Protein AF-A0AA87FA18-F1 (afdb_monomer_lite)

pLDDT: mean 91.26, std 7.81, range [62.91, 98.31]

Foldseek 3Di:
DDDPVLVVPFDADAQVALPPGDFPVRVCVSPPAAPDKDKDWDDDDVDDIKIKMKGKHWDDDDPQIKIKIFMFIQHPVRTTGTNDIDIDHHD

Sequence (91 aa):
MWTNDVFQQVIVGDSNTGQGGMSYEEVIALGGLPYEATVSAYGGGFYEEKKQLQIFYKNGSGSKQSLVDFRFVRQKDGIYRVYAKNGTFYN

Radius of gyration: 13.82 Å; chains: 1; bounding box: 33×28×40 Å

Secondary structure (DSSP, 8-state):
---HHHHHTSPP--TTT-TTSPBHHHHHHHH-S-SEEEEEEEEETTEEEEEEEEEEEEES-GGG-EEEEEEEEE-TTS-EEEEEEEEE---

Organism: NCBI:txid996306

Structure (mmCIF, N/CA/C/O backbone):
data_AF-A0AA87FA18-F1
#
_entry.id   AF-A0AA87FA18-F1
#
loop_
_atom_site.group_PDB
_atom_site.id
_atom_site.type_symbol
_atom_site.label_atom_id
_atom_site.label_alt_id
_atom_site.label_comp_id
_atom_site.label_asym_id
_atom_site.label_entity_id
_atom_site.label_seq_id
_atom_site.pdbx_PDB_ins_code
_atom_site.Cartn_x
_atom_site.Cartn_y
_atom_site.Cartn_z
_atom_site.occupancy
_atom_site.B_iso_or_equiv
_atom_site.auth_seq_id
_atom_site.auth_comp_id
_atom_site.auth_asym_id
_atom_site.auth_atom_id
_atom_site.pdbx_PDB_model_num
ATOM 1 N N . MET A 1 1 ? 8.305 -10.252 -7.689 1.00 75.81 1 MET A N 1
ATOM 2 C CA . MET A 1 1 ? 8.666 -8.919 -8.226 1.00 75.81 1 MET A CA 1
ATOM 3 C C . MET A 1 1 ? 7.452 -8.379 -8.960 1.00 75.81 1 MET A C 1
ATOM 5 O O . MET A 1 1 ? 6.866 -9.134 -9.724 1.00 75.81 1 MET A O 1
ATOM 9 N N . TRP A 1 2 ? 7.037 -7.141 -8.689 1.00 92.25 2 TRP A N 1
ATOM 10 C CA . TRP A 1 2 ? 5.795 -6.595 -9.246 1.00 92.25 2 TRP A CA 1
ATOM 11 C C . TRP A 1 2 ? 5.912 -6.286 -10.738 1.00 92.25 2 TRP A C 1
ATOM 13 O O . TRP A 1 2 ? 6.821 -5.569 -11.156 1.00 92.25 2 TRP A O 1
ATOM 23 N N . THR A 1 3 ? 4.953 -6.784 -11.512 1.00 92.25 3 THR A N 1
ATOM 24 C CA . THR A 1 3 ? 4.667 -6.342 -12.882 1.00 92.25 3 THR A CA 1
ATOM 25 C C . THR A 1 3 ? 3.416 -5.466 -12.877 1.00 92.25 3 THR A C 1
ATOM 27 O O . THR A 1 3 ? 2.641 -5.501 -11.916 1.00 92.25 3 THR A O 1
ATOM 30 N N . ASN A 1 4 ? 3.190 -4.707 -13.954 1.00 93.50 4 ASN A N 1
ATOM 31 C CA . ASN A 1 4 ? 1.955 -3.933 -14.088 1.00 93.50 4 ASN A CA 1
ATOM 32 C C . ASN A 1 4 ? 0.717 -4.849 -14.027 1.00 93.50 4 ASN A C 1
ATOM 34 O O . ASN A 1 4 ? -0.226 -4.541 -13.308 1.00 93.50 4 ASN A O 1
ATOM 38 N N . ASP A 1 5 ? 0.752 -6.015 -14.677 1.00 94.69 5 ASP A N 1
ATOM 39 C CA . ASP A 1 5 ? -0.384 -6.947 -14.699 1.00 94.69 5 ASP A CA 1
ATOM 40 C C . ASP A 1 5 ? -0.741 -7.481 -13.306 1.00 94.69 5 ASP A C 1
ATOM 42 O O . ASP A 1 5 ? -1.915 -7.526 -12.942 1.00 94.69 5 ASP A O 1
ATOM 46 N N . VAL A 1 6 ? 0.259 -7.839 -12.491 1.00 95.12 6 VAL A N 1
ATOM 47 C CA . VAL A 1 6 ? 0.026 -8.277 -11.103 1.00 95.12 6 VAL A CA 1
ATOM 48 C C . VAL A 1 6 ? -0.449 -7.104 -10.242 1.00 95.12 6 VAL A C 1
ATOM 50 O O . VAL A 1 6 ? -1.355 -7.255 -9.428 1.00 95.12 6 VAL A O 1
ATOM 53 N N . PHE A 1 7 ? 0.090 -5.901 -10.456 1.00 96.94 7 PHE A N 1
ATOM 54 C CA . PHE A 1 7 ? -0.354 -4.693 -9.759 1.00 96.94 7 PHE A CA 1
ATOM 55 C C . PHE A 1 7 ? -1.820 -4.335 -10.048 1.00 96.94 7 PHE A C 1
ATOM 57 O O . PHE A 1 7 ? -2.536 -3.887 -9.145 1.00 96.94 7 PHE A O 1
ATOM 64 N N . GLN A 1 8 ? -2.303 -4.552 -11.275 1.00 96.62 8 GLN A N 1
ATOM 65 C CA . GLN A 1 8 ? -3.703 -4.289 -11.619 1.00 96.62 8 GLN A CA 1
ATOM 66 C C . GLN A 1 8 ? -4.684 -5.225 -10.900 1.00 96.62 8 GLN A C 1
ATOM 68 O O . GLN A 1 8 ? -5.802 -4.799 -10.627 1.00 96.62 8 GLN A O 1
ATOM 73 N N . GLN A 1 9 ? -4.257 -6.426 -10.497 1.00 96.81 9 GLN A N 1
ATOM 74 C CA . GLN A 1 9 ? -5.092 -7.369 -9.738 1.00 96.81 9 GLN A CA 1
ATOM 75 C C . GLN A 1 9 ? -5.405 -6.893 -8.312 1.00 96.81 9 GLN A C 1
ATOM 77 O O . GLN A 1 9 ? -6.375 -7.355 -7.717 1.00 96.81 9 GLN A O 1
ATOM 82 N N . VAL A 1 10 ? -4.614 -5.965 -7.755 1.00 97.69 10 VAL A N 1
ATOM 83 C CA . VAL A 1 10 ? -4.845 -5.466 -6.393 1.00 97.69 10 VAL A CA 1
ATOM 84 C C . VAL A 1 10 ? -6.097 -4.599 -6.343 1.00 97.69 10 VAL A C 1
ATOM 86 O O . VAL A 1 10 ? -6.164 -3.546 -6.987 1.00 97.69 10 VAL A O 1
ATOM 89 N N . ILE A 1 11 ? -7.064 -5.022 -5.533 1.00 96.81 11 ILE A N 1
ATOM 90 C CA . ILE A 1 11 ? -8.341 -4.333 -5.359 1.00 96.81 11 ILE A CA 1
ATOM 91 C C . ILE A 1 11 ? -8.179 -3.211 -4.333 1.00 96.81 11 ILE A C 1
ATOM 93 O O . ILE A 1 11 ? -7.694 -3.429 -3.221 1.00 96.81 11 ILE A O 1
ATOM 97 N N . VAL A 1 12 ? -8.604 -2.009 -4.720 1.00 96.56 12 VAL A N 1
ATOM 98 C CA . VAL A 1 12 ? -8.63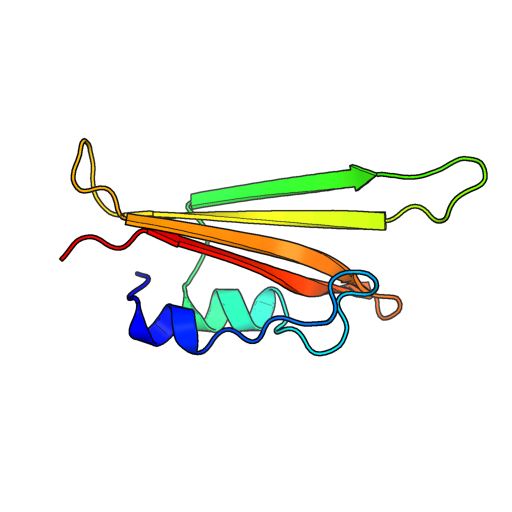5 -0.820 -3.864 1.00 96.56 12 VAL A CA 1
ATOM 99 C C . VAL A 1 12 ? -10.039 -0.664 -3.290 1.00 96.56 12 VAL A C 1
ATOM 101 O O . VAL A 1 12 ? -11.016 -0.697 -4.036 1.00 96.56 12 VAL A O 1
ATOM 104 N N . GLY A 1 13 ? -10.129 -0.508 -1.972 1.00 93.94 13 GLY A N 1
ATOM 105 C CA . GLY A 1 13 ? -11.378 -0.251 -1.264 1.00 93.94 13 GLY A CA 1
ATOM 106 C C . GLY A 1 13 ? -11.754 1.229 -1.195 1.00 93.94 13 GLY A C 1
ATOM 107 O O . GLY A 1 13 ? -11.079 2.097 -1.745 1.00 93.94 13 GLY A O 1
ATOM 108 N N . ASP A 1 14 ? -12.829 1.522 -0.468 1.00 87.62 14 ASP A N 1
ATOM 109 C CA . ASP A 1 14 ? -13.264 2.890 -0.176 1.00 87.62 14 ASP A CA 1
ATOM 110 C C . ASP A 1 14 ? -12.165 3.680 0.555 1.00 87.62 14 ASP A C 1
ATOM 112 O O . ASP A 1 14 ? -11.552 3.186 1.493 1.00 87.62 14 ASP A O 1
ATOM 116 N N . SER A 1 15 ? -11.905 4.926 0.167 1.00 71.44 15 SER A N 1
ATOM 117 C CA . SER A 1 15 ? -10.783 5.702 0.718 1.00 71.44 15 SER A CA 1
ATOM 118 C C . SER A 1 15 ? -11.017 6.217 2.143 1.00 71.44 15 SER A C 1
ATOM 120 O O . SER A 1 15 ? -10.058 6.510 2.860 1.00 71.44 15 SER A O 1
ATOM 122 N N . ASN A 1 16 ? -12.278 6.320 2.577 1.00 74.81 16 ASN A N 1
ATOM 123 C CA . ASN A 1 16 ? -12.636 6.822 3.903 1.00 74.81 16 ASN A CA 1
ATOM 124 C C . ASN A 1 16 ? -12.609 5.720 4.956 1.00 74.81 16 ASN A C 1
ATOM 126 O O . ASN A 1 16 ? -12.199 5.948 6.099 1.00 74.81 16 ASN A O 1
ATOM 130 N N . THR A 1 17 ? -13.076 4.539 4.579 1.00 71.56 17 THR A N 1
ATOM 131 C CA . THR A 1 17 ? -13.194 3.381 5.450 1.00 71.56 17 THR A CA 1
ATOM 132 C C . THR A 1 17 ? -12.064 2.406 5.200 1.00 71.56 17 THR A C 1
ATOM 134 O O . THR A 1 17 ? -11.465 2.002 6.179 1.00 71.56 17 THR A O 1
ATOM 137 N N . GLY A 1 18 ? -11.709 2.118 3.944 1.00 67.31 18 GLY A N 1
ATOM 138 C CA . GLY A 1 18 ? -10.840 1.034 3.463 1.00 67.31 18 GLY A CA 1
ATOM 139 C C . GLY A 1 18 ? -11.592 -0.280 3.220 1.00 67.31 18 GLY A C 1
ATOM 140 O O . GLY A 1 18 ? -10.971 -1.326 3.018 1.00 67.31 18 GLY A O 1
ATOM 141 N N . GLN A 1 19 ? -12.930 -0.258 3.252 1.00 81.12 19 GLN A N 1
ATOM 142 C CA . GLN A 1 19 ? -13.748 -1.437 2.973 1.00 81.12 19 GLN A CA 1
ATOM 143 C C . GLN A 1 19 ? -13.672 -1.850 1.502 1.00 81.12 19 GLN A C 1
ATOM 145 O O . GLN A 1 19 ? -13.678 -1.009 0.608 1.00 81.12 19 GLN A O 1
ATOM 150 N N . GLY A 1 20 ? -13.637 -3.163 1.258 1.00 84.94 20 GLY A N 1
ATOM 151 C CA . GLY A 1 20 ? -13.611 -3.748 -0.089 1.00 84.94 20 GLY A CA 1
ATOM 152 C C . GLY A 1 20 ? -12.221 -3.865 -0.727 1.00 84.94 20 GLY A C 1
ATOM 153 O O . GLY A 1 20 ? -12.114 -4.454 -1.796 1.00 84.94 20 GLY A O 1
ATOM 154 N N . GLY A 1 21 ? -11.165 -3.352 -0.085 1.00 95.75 21 GLY A N 1
ATOM 155 C CA . GLY A 1 21 ? -9.784 -3.515 -0.548 1.00 95.75 21 GLY A CA 1
ATOM 156 C C . GLY A 1 21 ? -9.168 -4.854 -0.147 1.00 95.75 21 GLY A C 1
ATOM 157 O O . GLY A 1 21 ? -9.575 -5.448 0.855 1.00 95.75 21 GLY A O 1
ATOM 158 N N . MET A 1 22 ? -8.152 -5.295 -0.893 1.00 97.50 22 MET A N 1
ATOM 159 C CA . MET A 1 22 ? -7.346 -6.461 -0.507 1.00 97.50 22 MET A CA 1
ATOM 160 C C . MET A 1 22 ? -6.649 -6.234 0.836 1.00 97.50 22 MET A C 1
ATOM 162 O O . MET A 1 22 ? -6.257 -5.105 1.161 1.00 97.50 22 MET A O 1
ATOM 166 N N . SER A 1 23 ? -6.480 -7.299 1.616 1.00 97.19 23 SER A N 1
ATOM 167 C CA . SER A 1 23 ? -5.717 -7.256 2.858 1.00 97.19 23 SER A CA 1
ATOM 168 C C . SER A 1 23 ? -4.217 -7.125 2.602 1.00 97.19 23 SER A C 1
ATOM 170 O O . SER A 1 23 ? -3.713 -7.399 1.510 1.00 97.19 23 SER A O 1
ATOM 172 N N . TYR A 1 24 ? -3.483 -6.722 3.637 1.00 96.81 24 TYR A N 1
ATOM 173 C CA . TYR A 1 24 ? -2.024 -6.780 3.631 1.00 96.81 24 TYR A CA 1
ATOM 174 C C . TYR A 1 24 ? -1.520 -8.181 3.255 1.00 96.81 24 TYR A C 1
ATOM 176 O O . TYR A 1 24 ? -0.682 -8.313 2.369 1.00 96.81 24 TYR A O 1
ATOM 184 N N . GLU A 1 25 ? -2.074 -9.231 3.857 1.00 97.31 25 GLU A N 1
ATOM 185 C CA . GLU A 1 25 ? -1.666 -10.616 3.618 1.00 97.31 25 GLU A CA 1
ATOM 186 C C . GLU A 1 25 ? -1.913 -11.058 2.168 1.00 97.31 25 GLU A C 1
ATOM 188 O O . GLU A 1 25 ? -1.058 -11.723 1.585 1.00 97.31 25 GLU A O 1
ATOM 193 N N . GLU A 1 26 ? -3.027 -10.647 1.556 1.00 97.94 26 GLU A N 1
ATOM 194 C CA . GLU A 1 26 ? -3.319 -10.919 0.142 1.00 97.94 26 GLU A CA 1
ATOM 195 C C . GLU A 1 26 ? -2.317 -10.218 -0.789 1.00 97.94 26 GLU A C 1
ATOM 197 O O . GLU A 1 26 ? -1.811 -10.823 -1.736 1.00 97.94 26 GLU A O 1
ATOM 202 N N . VAL A 1 27 ? -1.956 -8.963 -0.493 1.00 97.69 27 VAL A N 1
ATOM 203 C CA . VAL A 1 27 ? -0.941 -8.223 -1.263 1.00 97.69 27 VAL A CA 1
ATOM 204 C C . VAL A 1 27 ? 0.440 -8.870 -1.127 1.00 97.69 27 VAL A C 1
ATOM 206 O O . VAL A 1 27 ? 1.158 -9.000 -2.122 1.00 97.69 27 VAL A O 1
ATOM 209 N N . ILE A 1 28 ? 0.809 -9.329 0.072 1.00 97.25 28 ILE A N 1
ATOM 210 C CA . ILE A 1 28 ? 2.063 -10.059 0.304 1.00 97.25 28 ILE A CA 1
ATOM 211 C C . ILE A 1 28 ? 2.068 -11.401 -0.433 1.00 97.25 28 ILE A C 1
ATOM 213 O O . ILE A 1 28 ? 3.102 -11.779 -0.983 1.00 97.25 28 ILE A O 1
ATOM 217 N N . ALA A 1 29 ? 0.934 -12.101 -0.503 1.00 97.31 29 ALA A N 1
ATOM 218 C CA . ALA A 1 29 ? 0.825 -13.352 -1.252 1.00 97.31 29 ALA A CA 1
ATOM 219 C C . ALA A 1 29 ? 1.066 -13.158 -2.762 1.00 97.31 29 ALA A C 1
ATOM 221 O O . ALA A 1 29 ? 1.636 -14.039 -3.405 1.00 97.31 29 ALA A O 1
ATOM 222 N N . LEU A 1 30 ? 0.695 -12.000 -3.321 1.00 95.62 30 LEU A N 1
ATOM 223 C CA . LEU A 1 30 ? 0.967 -11.645 -4.720 1.00 95.62 30 LEU A CA 1
ATOM 224 C C . LEU A 1 30 ? 2.409 -11.163 -4.944 1.00 95.62 30 LEU A C 1
ATOM 226 O O . LEU A 1 30 ? 3.070 -11.550 -5.908 1.00 95.62 30 LEU A O 1
ATOM 230 N N . GLY A 1 31 ? 2.882 -10.260 -4.083 1.00 91.75 31 GLY A N 1
ATOM 231 C CA . GLY A 1 31 ? 4.091 -9.470 -4.319 1.00 91.75 31 GLY A CA 1
ATOM 232 C C . GLY A 1 31 ? 5.351 -9.949 -3.604 1.00 91.75 31 GLY A C 1
ATOM 233 O O . GLY A 1 31 ? 6.453 -9.529 -3.975 1.00 91.75 31 GLY A O 1
ATOM 234 N N . GLY A 1 32 ? 5.204 -10.805 -2.592 1.00 94.81 32 GLY A N 1
ATOM 235 C CA . GLY A 1 32 ? 6.225 -11.071 -1.582 1.00 94.81 32 GLY A CA 1
ATOM 236 C C . GLY A 1 32 ? 6.354 -9.932 -0.564 1.00 94.81 32 GLY A C 1
ATOM 237 O O . GLY A 1 32 ? 5.535 -9.010 -0.518 1.00 94.81 32 GLY A O 1
ATOM 238 N N . LEU A 1 33 ? 7.405 -9.991 0.258 1.00 95.62 33 LEU A N 1
ATOM 239 C CA . LEU A 1 33 ? 7.690 -8.957 1.256 1.00 95.62 33 LEU A CA 1
ATOM 240 C C . LEU A 1 33 ? 8.119 -7.633 0.597 1.00 95.62 33 LEU A C 1
ATOM 242 O O . LEU A 1 33 ? 8.830 -7.655 -0.414 1.00 95.62 33 LEU A O 1
ATOM 246 N N . PRO A 1 34 ? 7.702 -6.482 1.152 1.00 96.62 34 PRO A N 1
ATOM 247 C CA . PRO A 1 34 ? 8.085 -5.177 0.640 1.00 96.62 34 PRO A CA 1
ATOM 248 C C . PRO A 1 34 ? 9.541 -4.851 0.969 1.00 96.62 34 PRO A C 1
ATOM 250 O O . PRO A 1 34 ? 10.155 -5.437 1.858 1.00 96.62 34 PRO A O 1
ATOM 253 N N . TYR A 1 35 ? 10.078 -3.871 0.248 1.00 95.94 35 TYR A N 1
ATOM 254 C CA . TYR A 1 35 ? 11.377 -3.280 0.555 1.00 95.94 35 TYR A CA 1
ATOM 255 C C . TYR A 1 35 ? 11.312 -2.423 1.827 1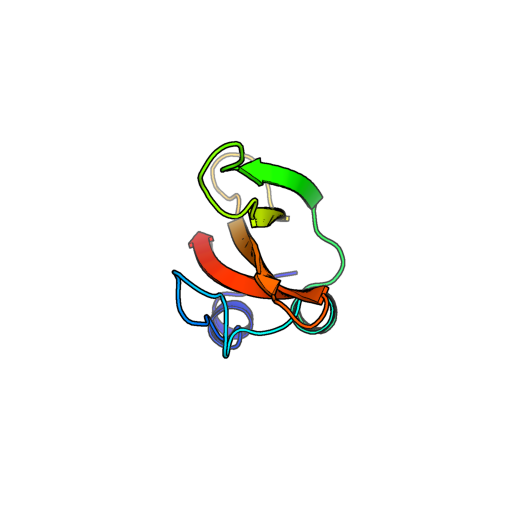.00 95.94 35 TYR A C 1
ATOM 257 O O . TYR A 1 35 ? 12.238 -2.440 2.632 1.00 95.94 35 TYR A O 1
ATOM 265 N N . GLU A 1 36 ? 10.207 -1.701 2.015 1.00 97.44 36 GLU A N 1
ATOM 266 C CA . GLU A 1 36 ? 9.972 -0.836 3.169 1.00 97.44 36 GLU A CA 1
ATOM 267 C C . GLU A 1 36 ? 8.510 -0.931 3.615 1.00 97.44 36 GLU A C 1
ATOM 269 O O . GLU A 1 36 ? 7.606 -1.086 2.790 1.00 97.44 36 GLU A O 1
ATOM 274 N N . ALA A 1 37 ? 8.284 -0.833 4.925 1.00 97.62 37 ALA A N 1
ATOM 275 C CA . ALA A 1 37 ? 6.960 -0.771 5.525 1.00 97.62 37 ALA A CA 1
ATOM 276 C C . ALA A 1 37 ? 6.946 0.263 6.658 1.00 97.62 37 ALA A C 1
ATOM 278 O O . ALA A 1 37 ? 7.773 0.210 7.569 1.00 97.62 37 ALA A O 1
ATOM 279 N N . THR A 1 38 ? 5.980 1.177 6.624 1.00 98.06 38 THR A N 1
ATOM 280 C CA . THR A 1 38 ? 5.827 2.256 7.604 1.00 98.06 38 THR A CA 1
ATOM 281 C C . THR A 1 38 ? 4.430 2.211 8.201 1.00 98.06 38 THR A C 1
ATOM 283 O O . THR A 1 38 ? 3.437 2.212 7.475 1.00 98.06 38 THR A O 1
ATOM 286 N N . VAL A 1 39 ? 4.344 2.202 9.530 1.00 96.44 39 VAL A N 1
ATOM 287 C CA . VAL A 1 39 ? 3.075 2.310 10.259 1.00 96.44 39 VAL A CA 1
ATOM 288 C C . VAL A 1 39 ? 2.945 3.720 10.811 1.00 96.44 39 VAL A C 1
ATOM 290 O O . VAL A 1 39 ? 3.881 4.249 11.408 1.00 96.44 39 VAL A O 1
ATOM 293 N N . SER A 1 40 ? 1.774 4.318 10.636 1.00 94.31 40 SER A N 1
ATOM 294 C CA . SER A 1 40 ? 1.454 5.640 11.161 1.00 94.31 40 SER A CA 1
ATOM 295 C C . SER A 1 40 ? 0.043 5.665 11.743 1.00 94.31 40 SER A C 1
ATOM 297 O O . SER A 1 40 ? -0.795 4.808 11.459 1.00 94.31 40 SER A O 1
ATOM 299 N N . ALA A 1 41 ? -0.218 6.651 12.593 1.00 91.25 41 ALA A N 1
ATOM 300 C CA . ALA A 1 41 ? -1.550 6.951 13.092 1.00 91.25 41 ALA A CA 1
ATOM 301 C C . ALA A 1 41 ? -1.841 8.434 12.853 1.00 91.25 41 ALA A C 1
ATOM 303 O O . ALA A 1 41 ? -0.941 9.270 12.945 1.00 91.25 41 ALA A O 1
ATOM 304 N N . TYR A 1 42 ? -3.085 8.751 12.516 1.00 85.75 42 TYR A N 1
ATOM 305 C CA . TYR A 1 42 ? -3.553 10.119 12.311 1.00 85.75 42 TYR A CA 1
ATOM 306 C C . TYR A 1 42 ? -4.989 10.263 12.819 1.00 85.75 42 TYR A C 1
ATOM 308 O O . TYR A 1 42 ? -5.728 9.283 12.938 1.00 85.75 42 TYR A O 1
ATOM 316 N N . GLY A 1 43 ? -5.377 11.498 13.132 1.00 83.44 43 GLY A N 1
ATOM 317 C CA . GLY A 1 43 ? -6.566 11.766 13.941 1.00 83.44 43 GLY A CA 1
ATOM 318 C C . GLY A 1 43 ? -6.238 11.758 15.437 1.00 83.44 43 GLY A C 1
ATOM 319 O O . GLY A 1 43 ? -5.085 11.947 15.820 1.00 83.44 43 GLY A O 1
ATOM 320 N N . GLY A 1 44 ? -7.259 11.569 16.275 1.00 74.12 44 GLY A N 1
ATOM 321 C CA . GLY A 1 44 ? -7.153 11.658 17.733 1.00 74.12 44 GLY A CA 1
ATOM 322 C C . GLY A 1 44 ? -7.775 12.932 18.318 1.00 74.12 44 GLY A C 1
ATOM 323 O O . GLY A 1 44 ? -8.108 13.885 17.609 1.00 74.12 44 GLY A O 1
ATOM 324 N N . GLY A 1 45 ? -7.983 12.934 19.637 1.00 78.38 45 GLY A N 1
ATOM 325 C CA . GLY A 1 45 ? -8.748 13.974 20.329 1.00 78.38 45 GLY A CA 1
ATOM 326 C C . GLY A 1 45 ? -10.253 13.792 20.117 1.00 78.38 45 GLY A C 1
ATOM 327 O O . GLY A 1 45 ? -10.821 12.804 20.567 1.00 78.38 45 GLY A O 1
ATOM 328 N N . PHE A 1 46 ? -10.899 14.736 19.427 1.00 81.81 46 PHE A N 1
ATOM 329 C CA . PHE A 1 46 ? -12.338 14.673 19.118 1.00 81.81 46 PHE A CA 1
ATOM 330 C C . PHE A 1 46 ? -12.683 13.771 17.919 1.00 81.81 46 PHE A C 1
ATOM 332 O O . PHE A 1 46 ? -13.859 13.501 17.684 1.00 81.81 46 PHE A O 1
ATOM 339 N N . TYR A 1 47 ? -11.683 13.316 17.158 1.00 79.31 47 TYR A N 1
ATOM 340 C CA . TYR A 1 47 ? -11.865 12.458 15.985 1.00 79.31 47 TYR A CA 1
ATOM 341 C C . TYR A 1 47 ? -11.384 11.033 16.255 1.00 79.31 47 TYR A C 1
ATOM 343 O O . TYR A 1 47 ? -10.430 10.825 17.006 1.00 79.31 47 TYR A O 1
ATOM 351 N N . GLU A 1 48 ? -12.010 10.062 15.587 1.00 82.75 48 GLU A N 1
ATOM 352 C CA . GLU A 1 48 ? -11.571 8.664 15.600 1.00 82.75 48 GLU A CA 1
ATOM 353 C C . GLU A 1 48 ? -10.118 8.558 15.104 1.00 82.75 48 GLU A C 1
ATOM 355 O O . GLU A 1 48 ? -9.777 9.056 14.027 1.00 82.75 48 GLU A O 1
ATOM 360 N N . GLU A 1 49 ? -9.254 7.926 15.903 1.00 88.75 49 GLU A N 1
ATOM 361 C CA . GLU A 1 49 ? -7.881 7.616 15.499 1.00 88.75 49 GLU A CA 1
ATOM 362 C C . GLU A 1 49 ? -7.904 6.551 14.399 1.00 88.75 49 GLU A C 1
ATOM 364 O O . GLU A 1 49 ? -8.495 5.480 14.558 1.00 88.75 49 GLU A O 1
ATOM 369 N N . LYS A 1 50 ? -7.206 6.816 13.292 1.00 88.62 50 LYS A N 1
ATOM 370 C CA . LYS A 1 50 ? -7.018 5.855 12.206 1.00 88.62 50 LYS A CA 1
ATOM 371 C C . LYS A 1 50 ? -5.565 5.417 12.134 1.00 88.62 50 LYS A C 1
ATOM 373 O O . LYS A 1 50 ? -4.650 6.237 12.175 1.00 88.62 50 LYS A O 1
ATOM 378 N N . LYS A 1 51 ? -5.362 4.108 11.973 1.00 93.38 51 LYS A N 1
ATOM 379 C CA . LYS A 1 51 ? -4.042 3.496 11.779 1.00 93.38 51 LYS A CA 1
ATOM 380 C C . LYS A 1 51 ? -3.829 3.180 10.311 1.00 93.38 51 LYS A C 1
ATOM 382 O O . LYS A 1 51 ? -4.692 2.570 9.677 1.00 93.38 51 LYS A O 1
ATOM 387 N N . GLN A 1 52 ? -2.680 3.575 9.791 1.00 94.69 52 GLN A N 1
ATOM 388 C CA . GLN A 1 52 ? -2.261 3.342 8.422 1.00 94.69 52 GLN A CA 1
ATOM 389 C C . GLN A 1 52 ? -1.003 2.490 8.373 1.00 94.69 52 GLN A C 1
ATOM 391 O O . GLN A 1 52 ? -0.152 2.535 9.260 1.00 94.69 52 GLN A O 1
ATOM 396 N N . LEU A 1 53 ? -0.911 1.722 7.298 1.00 96.88 53 LEU A N 1
ATOM 397 C CA . LEU A 1 53 ? 0.297 1.039 6.874 1.00 96.88 53 LEU A CA 1
ATOM 398 C C . LEU A 1 53 ? 0.580 1.497 5.447 1.00 96.88 53 LEU A C 1
ATOM 400 O O . LEU A 1 53 ? -0.326 1.554 4.619 1.00 96.88 53 LEU A O 1
ATOM 404 N N . GLN A 1 54 ? 1.826 1.820 5.156 1.00 97.88 54 GLN A N 1
ATOM 405 C CA . GLN A 1 54 ? 2.309 2.065 3.809 1.00 97.88 54 GLN A CA 1
ATOM 406 C C . GLN A 1 54 ? 3.412 1.058 3.529 1.00 97.88 54 GLN A C 1
ATOM 408 O O . GLN A 1 54 ? 4.299 0.886 4.363 1.00 97.88 54 GLN A O 1
ATOM 413 N N . ILE A 1 55 ? 3.348 0.376 2.388 1.00 98.31 55 ILE A N 1
ATOM 414 C CA . ILE A 1 55 ? 4.419 -0.523 1.959 1.00 98.31 55 ILE A CA 1
ATOM 415 C C . ILE A 1 55 ? 4.920 -0.114 0.586 1.00 98.31 55 ILE A C 1
ATOM 417 O O . ILE A 1 55 ? 4.133 0.221 -0.305 1.00 98.31 55 ILE A O 1
ATOM 421 N N . PHE A 1 56 ? 6.233 -0.202 0.422 1.00 97.12 56 PHE A N 1
ATOM 422 C CA . PHE A 1 56 ? 6.913 0.116 -0.816 1.00 97.12 56 PHE A CA 1
ATOM 423 C C . PHE A 1 56 ? 7.675 -1.091 -1.337 1.00 97.12 56 PHE A C 1
ATOM 425 O O . PHE A 1 56 ? 8.440 -1.738 -0.621 1.00 97.12 56 PHE A O 1
ATOM 432 N N . TYR A 1 57 ? 7.522 -1.346 -2.627 1.00 96.12 57 TYR A N 1
ATOM 433 C CA . TYR A 1 57 ? 8.354 -2.266 -3.376 1.00 96.12 57 TYR A CA 1
ATOM 434 C C . TYR A 1 57 ? 9.231 -1.483 -4.332 1.00 96.12 57 TYR A C 1
ATOM 436 O O . TYR A 1 57 ? 8.798 -0.534 -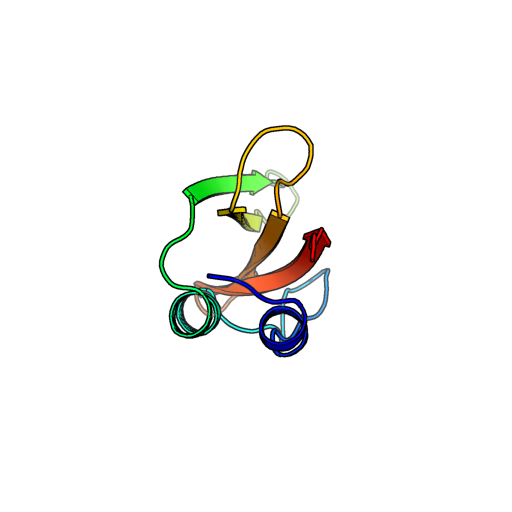4.988 1.00 96.12 57 TYR A O 1
ATOM 444 N N . LYS A 1 58 ? 10.472 -1.938 -4.437 1.00 93.00 58 LYS A N 1
ATOM 445 C CA . LYS A 1 58 ? 11.481 -1.373 -5.315 1.00 93.00 58 LYS A CA 1
ATOM 446 C C . LYS A 1 58 ? 12.086 -2.490 -6.143 1.00 93.00 58 LYS A C 1
ATOM 448 O O . LYS A 1 58 ? 12.482 -3.520 -5.602 1.00 93.00 58 LYS A O 1
ATOM 453 N N . ASN A 1 59 ? 12.199 -2.254 -7.442 1.00 87.81 59 ASN A N 1
ATOM 454 C CA . ASN A 1 59 ? 13.006 -3.076 -8.326 1.00 87.81 59 ASN A CA 1
ATOM 455 C C . ASN A 1 59 ? 13.850 -2.200 -9.256 1.00 87.81 59 ASN A C 1
ATOM 457 O O . ASN A 1 59 ? 13.400 -1.145 -9.690 1.00 87.81 59 ASN A O 1
ATOM 461 N N . GLY A 1 60 ? 15.054 -2.658 -9.585 1.00 86.12 60 GLY A N 1
ATOM 462 C CA . GLY A 1 60 ? 16.001 -1.924 -10.411 1.00 86.12 60 GLY A CA 1
ATOM 463 C C . GLY A 1 60 ? 16.732 -0.824 -9.643 1.00 86.12 60 GLY A C 1
ATOM 464 O O . GLY A 1 60 ? 16.669 -0.716 -8.412 1.00 86.12 60 GLY A O 1
ATOM 465 N N . SER A 1 61 ? 17.470 -0.010 -10.388 1.00 83.38 61 SER A N 1
ATOM 466 C CA . SER A 1 61 ? 18.314 1.057 -9.856 1.00 83.38 61 SER A CA 1
ATOM 467 C C . SER A 1 61 ? 18.372 2.244 -10.819 1.00 83.38 61 SE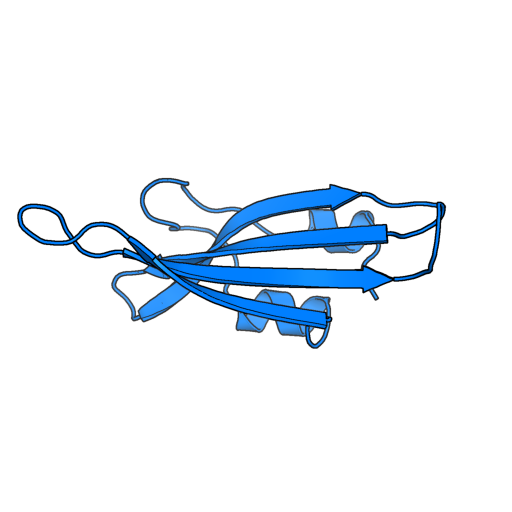R A C 1
ATOM 469 O O . SER A 1 61 ? 18.068 2.124 -12.009 1.00 83.38 61 SER A O 1
ATOM 471 N N . GLY A 1 62 ? 18.753 3.411 -10.295 1.00 83.31 62 GLY A N 1
ATOM 472 C CA . GLY A 1 62 ? 18.881 4.633 -11.088 1.00 83.31 62 GLY A CA 1
ATOM 473 C C . GLY A 1 62 ? 17.578 5.024 -11.791 1.00 83.31 62 GLY A C 1
ATOM 474 O O . GLY A 1 62 ? 16.501 4.957 -11.206 1.00 83.31 62 GLY A O 1
ATOM 475 N N . SER A 1 63 ? 17.675 5.425 -13.059 1.00 82.44 63 SER A N 1
ATOM 476 C CA . SER A 1 63 ? 16.537 5.886 -13.869 1.00 82.44 63 SER A CA 1
ATOM 477 C C . SER A 1 63 ? 15.588 4.779 -14.343 1.00 82.44 63 SER A C 1
ATOM 479 O O . SER A 1 63 ? 14.534 5.089 -14.886 1.00 82.44 63 SER A O 1
ATOM 481 N N . LYS A 1 64 ? 15.933 3.500 -14.146 1.00 85.69 64 LYS A N 1
ATOM 482 C CA . LYS A 1 64 ? 15.107 2.341 -14.532 1.00 85.69 64 LYS A CA 1
ATOM 483 C C . LYS A 1 64 ? 14.592 1.597 -13.303 1.00 85.69 64 LYS A C 1
ATOM 485 O O . LYS A 1 64 ? 14.687 0.375 -13.204 1.00 85.69 64 LYS A O 1
ATOM 490 N N . GLN A 1 65 ? 14.116 2.357 -12.325 1.00 87.94 65 GLN A N 1
ATOM 491 C CA . GLN A 1 65 ? 13.634 1.817 -11.065 1.00 87.94 65 GLN A CA 1
ATOM 492 C C . GLN A 1 65 ? 12.107 1.742 -11.065 1.00 87.94 65 GLN A C 1
ATOM 494 O O . GLN A 1 65 ? 11.435 2.769 -11.018 1.00 87.94 65 GLN A O 1
ATOM 499 N N . SER A 1 66 ? 11.557 0.531 -11.047 1.00 90.69 66 SER A N 1
ATOM 500 C CA . SER A 1 66 ? 10.126 0.330 -10.818 1.00 90.69 66 SER A CA 1
ATOM 501 C C . SER A 1 66 ? 9.805 0.489 -9.331 1.00 90.69 66 SER A C 1
ATOM 503 O O . SER A 1 66 ? 10.523 -0.023 -8.464 1.00 90.69 66 SER A O 1
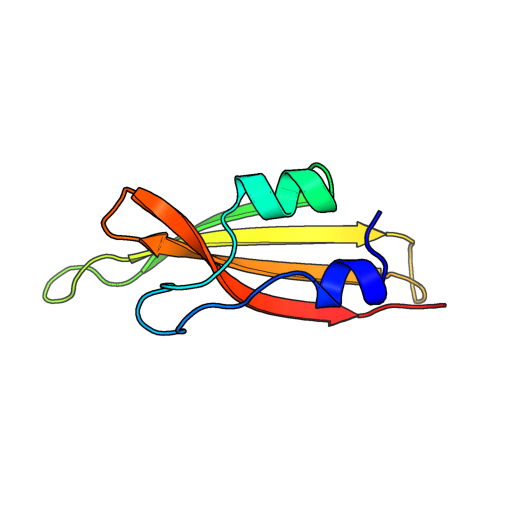ATOM 505 N N . LEU A 1 67 ? 8.719 1.201 -9.043 1.00 94.25 67 LEU A N 1
ATOM 506 C CA . LEU A 1 67 ? 8.259 1.529 -7.698 1.00 94.25 67 LEU A CA 1
ATOM 507 C C . LEU A 1 67 ? 6.784 1.177 -7.569 1.00 94.25 67 LEU A C 1
ATOM 509 O O . LEU A 1 67 ? 5.985 1.576 -8.411 1.00 94.25 67 LEU A O 1
ATOM 513 N N . VAL A 1 68 ? 6.424 0.464 -6.507 1.00 97.25 68 VAL A N 1
ATOM 514 C CA . VAL A 1 68 ? 5.025 0.189 -6.165 1.00 97.25 68 VAL A CA 1
ATOM 515 C C . VAL A 1 68 ? 4.781 0.598 -4.722 1.00 97.25 68 VAL A C 1
ATOM 517 O O . VAL A 1 68 ? 5.538 0.216 -3.837 1.00 97.25 68 VAL A O 1
ATOM 520 N N . ASP A 1 69 ? 3.726 1.370 -4.507 1.00 97.56 69 ASP A N 1
ATOM 521 C CA . ASP A 1 69 ? 3.267 1.900 -3.226 1.00 97.56 69 ASP A CA 1
ATOM 522 C C . ASP A 1 69 ? 1.842 1.402 -2.980 1.00 97.56 69 ASP A C 1
ATOM 524 O O . ASP A 1 69 ? 0.953 1.646 -3.800 1.00 97.56 69 ASP A O 1
ATOM 528 N N . PHE A 1 70 ? 1.616 0.726 -1.856 1.00 97.94 70 PHE A N 1
ATOM 529 C CA . PHE A 1 70 ? 0.268 0.438 -1.367 1.00 97.94 70 PHE A CA 1
ATOM 530 C C . PHE A 1 70 ? 0.058 1.112 -0.024 1.00 97.94 70 PHE A C 1
ATOM 532 O O . PHE A 1 70 ? 0.893 1.011 0.878 1.00 97.94 70 PHE A O 1
ATOM 539 N N . ARG A 1 71 ? -1.100 1.753 0.122 1.00 96.94 71 ARG A N 1
ATOM 540 C CA . ARG A 1 71 ? -1.532 2.364 1.374 1.00 96.94 71 ARG A CA 1
ATOM 541 C C . ARG A 1 71 ? -2.736 1.617 1.898 1.00 96.94 71 ARG A C 1
ATOM 543 O O . ARG A 1 71 ? -3.724 1.418 1.189 1.00 96.94 71 ARG A O 1
ATOM 550 N N . PHE A 1 72 ? -2.643 1.248 3.161 1.00 96.56 72 PHE A N 1
ATOM 551 C CA . PHE A 1 72 ? -3.648 0.502 3.882 1.00 96.56 72 PHE A CA 1
ATOM 552 C C . PHE A 1 72 ? -4.158 1.319 5.050 1.00 96.56 72 PHE A C 1
ATOM 554 O O . PHE A 1 72 ? -3.407 2.063 5.679 1.00 96.56 72 PHE A O 1
ATOM 561 N N . VAL A 1 73 ? -5.423 1.116 5.387 1.00 95.06 73 VAL A N 1
ATOM 562 C CA . VAL A 1 73 ? -6.019 1.636 6.614 1.00 95.06 73 VAL A CA 1
ATOM 563 C C . VAL A 1 73 ? -6.616 0.474 7.397 1.00 95.06 73 VAL A C 1
ATOM 565 O O . VAL A 1 73 ? -7.207 -0.450 6.821 1.00 95.06 73 VAL A O 1
ATOM 568 N N . ARG A 1 74 ? -6.401 0.479 8.715 1.00 93.94 74 ARG A N 1
ATOM 569 C CA . ARG A 1 74 ? -6.914 -0.562 9.603 1.00 93.94 74 ARG A CA 1
ATOM 570 C C . ARG A 1 74 ? -8.426 -0.420 9.729 1.00 93.94 74 ARG A C 1
ATOM 572 O O . ARG A 1 74 ? -8.917 0.604 10.195 1.00 93.94 74 ARG A O 1
ATOM 579 N N . GLN A 1 75 ? -9.146 -1.456 9.323 1.00 90.56 75 GLN A N 1
ATOM 580 C CA . GLN A 1 75 ? -10.597 -1.534 9.430 1.00 90.56 75 GLN A CA 1
ATOM 581 C C . GLN A 1 75 ? -11.047 -1.838 10.864 1.00 90.56 75 GLN A C 1
ATOM 583 O O . GLN A 1 75 ? -10.254 -2.251 11.713 1.00 90.56 75 GLN A O 1
ATOM 588 N N . LYS A 1 76 ? -12.357 -1.706 11.112 1.00 89.12 76 LYS A N 1
ATOM 589 C CA . LYS A 1 76 ? -12.995 -2.047 12.398 1.00 89.12 76 LYS A CA 1
ATOM 590 C C . LYS A 1 76 ? -12.818 -3.513 12.804 1.00 89.12 76 LYS A C 1
ATOM 592 O O . LYS A 1 76 ? -12.799 -3.806 13.992 1.00 89.12 76 LYS A O 1
ATOM 597 N N . ASP A 1 77 ? -12.656 -4.417 11.838 1.00 90.81 77 ASP A N 1
ATOM 598 C CA . ASP A 1 77 ? -12.335 -5.831 12.086 1.00 90.81 77 ASP A CA 1
ATOM 599 C C . ASP A 1 77 ? -10.845 -6.072 12.406 1.00 90.81 77 ASP A C 1
ATOM 601 O O . ASP A 1 77 ? -10.424 -7.200 12.646 1.00 90.81 77 ASP A O 1
ATOM 605 N N . GLY A 1 78 ? -10.037 -5.010 12.431 1.00 91.88 78 GLY A N 1
ATOM 606 C CA . GLY A 1 78 ? -8.626 -5.044 12.782 1.00 91.88 78 GLY A CA 1
ATOM 607 C C . GLY A 1 78 ? -7.672 -5.290 11.614 1.00 91.88 78 GLY A C 1
ATOM 608 O O . GLY A 1 78 ? -6.463 -5.193 11.842 1.00 91.88 78 GLY A O 1
ATOM 609 N N . ILE A 1 79 ? -8.174 -5.547 10.401 1.00 93.94 79 ILE A N 1
ATOM 610 C CA . ILE A 1 79 ? -7.367 -5.879 9.217 1.00 93.94 79 ILE A CA 1
ATOM 611 C C . ILE A 1 79 ? -6.989 -4.609 8.446 1.00 93.94 79 ILE A C 1
ATOM 613 O O . ILE A 1 79 ? -7.811 -3.715 8.232 1.00 93.94 79 ILE A O 1
ATOM 617 N N . TYR A 1 80 ? -5.739 -4.537 7.991 1.00 95.94 80 TYR A N 1
ATOM 618 C CA . TYR A 1 80 ? -5.268 -3.490 7.084 1.00 95.94 80 TYR A CA 1
ATOM 619 C C . TYR A 1 80 ? -5.694 -3.807 5.656 1.00 95.94 80 TYR A C 1
ATOM 621 O O . TYR A 1 80 ? -5.321 -4.850 5.124 1.00 95.94 80 TYR A O 1
ATOM 629 N N . ARG A 1 81 ? -6.454 -2.902 5.033 1.00 97.25 81 ARG A N 1
ATOM 630 C CA . ARG A 1 81 ? -6.928 -3.062 3.652 1.00 97.25 81 ARG A CA 1
ATOM 631 C C . ARG A 1 81 ? -6.503 -1.910 2.766 1.00 97.25 81 ARG A C 1
ATOM 633 O O . ARG A 1 81 ? -6.484 -0.765 3.223 1.00 97.25 81 ARG A O 1
ATOM 640 N N . VAL A 1 82 ? -6.158 -2.232 1.520 1.00 97.69 82 VAL A N 1
ATOM 641 C CA . VAL A 1 82 ? -5.711 -1.266 0.513 1.00 97.69 82 VAL A CA 1
ATOM 642 C C . VAL A 1 82 ? -6.812 -0.240 0.261 1.00 97.69 82 VAL A C 1
ATOM 644 O O . VAL A 1 82 ? -7.922 -0.594 -0.128 1.00 97.69 82 VAL A O 1
ATOM 647 N N . TYR A 1 83 ? -6.481 1.036 0.426 1.00 96.12 83 TYR A N 1
ATOM 648 C CA . TYR A 1 83 ? -7.361 2.159 0.082 1.00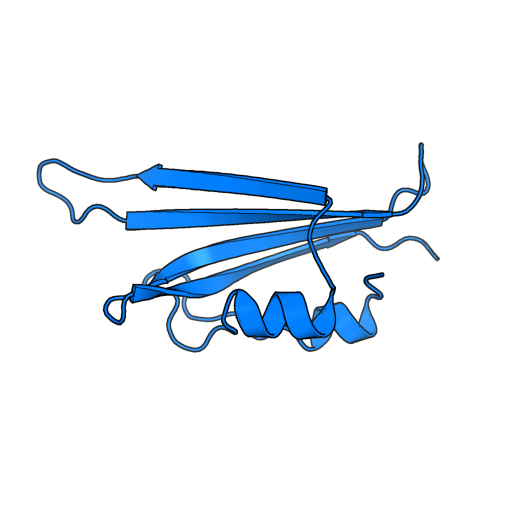 96.12 83 TYR A CA 1
ATOM 649 C C . TYR A 1 83 ? -6.747 3.078 -0.984 1.00 96.12 83 TYR A C 1
ATOM 651 O O . TYR A 1 83 ? -7.440 3.912 -1.562 1.00 96.12 83 TYR A O 1
ATOM 659 N N . ALA A 1 84 ? -5.451 2.924 -1.271 1.00 96.25 84 ALA A N 1
ATOM 660 C CA . ALA A 1 84 ? -4.787 3.571 -2.394 1.00 96.25 84 ALA A CA 1
ATOM 661 C C . ALA A 1 84 ? -3.602 2.728 -2.877 1.00 96.25 84 ALA A C 1
ATOM 663 O O . ALA A 1 84 ? -2.948 2.043 -2.086 1.00 96.25 84 ALA A O 1
ATOM 664 N N . LYS A 1 85 ? -3.312 2.807 -4.178 1.00 97.25 85 LYS A N 1
ATOM 665 C CA . LYS A 1 85 ? -2.141 2.178 -4.792 1.00 97.25 85 LYS A CA 1
ATOM 666 C C . LYS A 1 85 ? -1.533 3.090 -5.852 1.00 97.25 85 LYS A C 1
ATOM 668 O O . LYS A 1 85 ? -2.271 3.723 -6.602 1.00 97.25 85 LYS A O 1
ATOM 673 N N . ASN A 1 86 ? -0.207 3.127 -5.936 1.00 97.44 86 ASN A N 1
ATOM 674 C CA . ASN A 1 86 ? 0.536 3.824 -6.984 1.00 97.44 86 ASN A CA 1
ATOM 675 C C . ASN A 1 86 ? 1.618 2.894 -7.537 1.00 97.44 86 ASN A C 1
ATOM 677 O O . ASN A 1 86 ? 2.241 2.149 -6.784 1.00 97.44 86 ASN A O 1
ATOM 681 N N . GLY A 1 87 ? 1.848 2.934 -8.846 1.00 95.06 87 GLY A N 1
ATOM 682 C CA . GLY A 1 87 ? 2.832 2.077 -9.496 1.00 95.06 87 GLY A CA 1
ATOM 683 C C . GLY A 1 87 ? 3.496 2.784 -10.668 1.00 95.06 87 GLY A C 1
ATOM 684 O O . GLY A 1 87 ? 2.811 3.291 -11.553 1.00 95.06 87 GLY A O 1
ATOM 685 N N . THR A 1 88 ? 4.824 2.784 -10.678 1.00 94.00 88 THR A N 1
ATOM 686 C CA . THR A 1 88 ? 5.656 3.197 -11.810 1.00 94.00 88 THR A CA 1
ATOM 687 C C . THR A 1 88 ? 6.420 1.972 -12.282 1.00 94.00 88 THR A C 1
ATOM 689 O O . THR A 1 88 ? 7.200 1.397 -11.521 1.00 94.00 88 THR A O 1
ATOM 692 N N . PHE A 1 89 ? 6.202 1.575 -13.533 1.00 91.12 89 PHE A N 1
ATOM 693 C CA . PHE A 1 89 ? 6.803 0.382 -14.122 1.00 91.12 89 PHE A CA 1
ATOM 694 C C . PHE A 1 89 ? 7.669 0.775 -15.313 1.00 91.12 89 PHE A C 1
ATOM 696 O O . PHE A 1 89 ? 7.209 1.482 -16.209 1.00 91.12 89 PHE A O 1
ATOM 703 N N . TYR A 1 90 ? 8.912 0.305 -15.316 1.00 82.12 90 TYR A N 1
ATOM 704 C CA . TYR A 1 90 ? 9.806 0.383 -16.466 1.00 82.12 90 TYR A CA 1
ATOM 705 C C . TYR A 1 90 ? 9.886 -0.992 -17.133 1.00 82.12 90 TYR A C 1
ATOM 707 O O . TYR A 1 90 ? 10.003 -2.003 -16.436 1.00 82.12 90 TYR A O 1
ATOM 715 N N . ASN A 1 91 ? 9.800 -0.998 -18.466 1.00 62.91 91 ASN A N 1
ATOM 716 C CA . ASN A 1 91 ? 9.997 -2.180 -19.309 1.00 62.91 91 ASN A CA 1
ATOM 717 C C . ASN A 1 91 ? 11.484 -2.504 -19.489 1.00 62.91 91 ASN A C 1
ATOM 719 O O . ASN A 1 91 ? 12.299 -1.550 -19.570 1.00 62.91 91 ASN A O 1
#